Protein AF-A0A3A1VHZ2-F1 (afdb_monomer)

Sequence (98 aa):
MQKTMCLCGNEAQLHYKDEIGRIKESIVTIKNVPIFHCPDCEDGYMTGPNCLRFAEQVRKAVELGVNELEFQEDEGFDQIAFNKYLIKLQKHLLMICL

pLDDT: mean 79.63, std 19.13, range [30.7, 97.69]

Radius of gyration: 15.37 Å; Cα contacts (8 Å, |Δi|>4): 128; chains: 1; bounding box: 30×32×42 Å

Secondary structure (DSSP, 8-state):
-PPEEPTTSSEEEEEEEEEEEEETTEEEEEEEEEEEE-TTT--EE--HHHHHHHHHHHHHHHHHT-SEEE----S---HHHHHHHHHHHHHHHTTS--

InterPro domains:
  IPR022453 Zinc finger, MqsA-type [TIGR03831] (6-48)

Nearest PDB structures (foldseek):
  3ga8-assembly1_A  TM=5.477E-01  e=2.862E-02  Escherichia coli K-12
  3o9x-assembly1_A  TM=6.435E-01  e=1.342E-01  Escherichia coli K-12
  2kz8-assembly1_A  TM=5.103E-01  e=1.115E-01  Escherichia coli K-12

Organism: NCBI:txid393251

Solvent-accessible surface area (backbone atoms only — not comparable to full-atom values): 5944 Å² total; per-residue (Å²): 132,89,83,50,71,36,95,88,73,46,69,29,44,84,42,68,40,72,43,81,35,76,58,94,88,50,66,30,39,36,33,59,37,68,30,36,35,20,84,87,80,67,47,71,45,56,55,73,72,51,51,52,51,50,52,51,48,42,50,49,26,58,77,70,72,41,56,64,44,74,58,78,86,70,99,72,84,58,68,65,65,47,56,57,47,54,57,52,49,55,63,58,55,65,72,72,76,120

Structure (mmCIF, N/CA/C/O backbone):
data_AF-A0A3A1VHZ2-F1
#
_entry.id   AF-A0A3A1VHZ2-F1
#
loop_
_atom_site.group_PDB
_atom_site.id
_atom_site.type_symbol
_atom_site.label_atom_id
_atom_site.label_alt_id
_atom_site.label_comp_id
_atom_site.label_asym_id
_atom_site.label_entity_id
_atom_site.label_seq_id
_atom_site.pdbx_PDB_ins_code
_atom_site.Cartn_x
_atom_site.Cartn_y
_atom_site.Cartn_z
_atom_site.occupancy
_atom_site.B_iso_or_equiv
_atom_site.auth_seq_id
_atom_site.auth_comp_id
_atom_site.auth_asym_id
_atom_site.auth_atom_id
_atom_site.pdbx_PDB_model_num
ATOM 1 N N . MET A 1 1 ? 11.234 13.509 -16.196 1.00 44.53 1 MET A N 1
ATOM 2 C CA . MET A 1 1 ? 10.531 12.441 -15.453 1.00 44.53 1 MET A CA 1
ATOM 3 C C . MET A 1 1 ? 11.564 11.407 -15.050 1.00 44.53 1 MET A C 1
ATOM 5 O O . MET A 1 1 ? 12.318 10.971 -15.911 1.00 44.53 1 MET A O 1
ATOM 9 N N . GLN A 1 2 ? 11.676 11.102 -13.758 1.00 50.88 2 GLN A N 1
ATOM 10 C CA . GLN A 1 2 ? 12.604 10.085 -13.263 1.00 50.88 2 GLN A CA 1
ATOM 11 C C . GLN A 1 2 ? 12.025 8.714 -13.637 1.00 50.88 2 GLN A C 1
ATOM 13 O O . GLN A 1 2 ? 10.879 8.430 -13.300 1.00 50.88 2 GLN A O 1
ATOM 18 N N . LYS A 1 3 ? 12.763 7.924 -14.421 1.00 63.88 3 LYS A N 1
ATOM 19 C CA . LYS A 1 3 ? 12.335 6.585 -14.838 1.00 63.88 3 LYS A CA 1
ATOM 20 C C . LYS A 1 3 ? 12.613 5.610 -13.701 1.00 63.88 3 LYS A C 1
ATOM 22 O O . LYS A 1 3 ? 13.755 5.523 -13.249 1.00 63.88 3 LYS A O 1
ATOM 27 N N . THR A 1 4 ? 11.591 4.902 -13.236 1.00 79.81 4 THR A N 1
ATOM 28 C CA . THR A 1 4 ? 11.754 3.871 -12.208 1.00 79.81 4 THR A CA 1
ATOM 29 C C . THR A 1 4 ? 12.037 2.541 -12.901 1.00 79.81 4 THR A C 1
ATOM 31 O O . THR A 1 4 ? 11.291 2.123 -13.783 1.00 79.81 4 THR A O 1
ATOM 34 N N . MET A 1 5 ? 13.144 1.896 -12.544 1.00 84.75 5 MET A N 1
ATOM 35 C CA . MET A 1 5 ? 13.585 0.643 -13.164 1.00 84.75 5 MET A CA 1
ATOM 36 C C . MET A 1 5 ? 13.060 -0.551 -12.370 1.00 84.75 5 MET A C 1
ATOM 38 O O . MET A 1 5 ? 13.066 -0.527 -11.140 1.00 84.75 5 MET A O 1
ATOM 42 N N . CYS A 1 6 ? 12.619 -1.599 -13.057 1.00 86.38 6 CYS A N 1
ATOM 43 C CA . CYS A 1 6 ? 12.314 -2.882 -12.437 1.00 86.38 6 CYS A CA 1
ATOM 44 C C . CYS A 1 6 ? 13.598 -3.702 -12.211 1.00 86.38 6 CYS A C 1
ATOM 46 O O . CYS A 1 6 ? 14.620 -3.470 -12.860 1.00 86.38 6 CYS A O 1
ATOM 48 N N . LEU A 1 7 ? 13.544 -4.699 -11.322 1.00 84.94 7 LEU A N 1
ATOM 49 C CA . LEU A 1 7 ? 14.664 -5.610 -11.050 1.00 84.94 7 LEU A CA 1
ATOM 50 C C . LEU A 1 7 ? 15.084 -6.430 -12.279 1.00 84.94 7 LEU A C 1
ATOM 52 O O . LEU A 1 7 ? 16.244 -6.821 -12.381 1.00 84.94 7 LEU A O 1
ATOM 56 N N . CYS A 1 8 ? 14.173 -6.650 -13.230 1.00 86.69 8 CYS A N 1
ATOM 57 C CA . CYS A 1 8 ? 14.465 -7.312 -14.502 1.00 86.69 8 CYS A CA 1
ATOM 58 C C . CYS A 1 8 ? 15.269 -6.437 -15.487 1.00 86.69 8 CYS A C 1
ATOM 60 O O . CYS A 1 8 ? 15.662 -6.919 -16.544 1.00 86.69 8 CYS A O 1
ATOM 62 N N . GLY A 1 9 ? 15.526 -5.165 -15.153 1.00 87.31 9 GLY A N 1
ATOM 63 C CA . GLY A 1 9 ? 16.275 -4.227 -15.992 1.00 87.31 9 GLY A CA 1
ATOM 64 C C . GLY A 1 9 ? 15.428 -3.444 -16.998 1.00 87.31 9 GLY A C 1
ATOM 65 O O . GLY A 1 9 ? 15.976 -2.585 -17.684 1.00 87.31 9 GLY A O 1
ATOM 66 N N . ASN A 1 10 ? 14.115 -3.685 -17.056 1.00 90.62 10 ASN A N 1
ATOM 67 C CA . ASN A 1 10 ? 13.183 -2.934 -17.901 1.00 90.62 10 ASN A CA 1
ATOM 68 C C . ASN A 1 10 ? 12.514 -1.777 -17.145 1.00 90.62 10 ASN A C 1
ATOM 70 O O . ASN A 1 10 ? 12.569 -1.683 -15.914 1.00 90.62 10 ASN A O 1
ATOM 74 N N . GLU A 1 11 ? 11.879 -0.875 -17.894 1.00 90.81 11 GLU A N 1
ATOM 75 C CA . GLU A 1 11 ? 11.165 0.271 -17.329 1.00 90.81 11 GLU A CA 1
ATOM 76 C C . GLU A 1 11 ? 9.884 -0.182 -16.613 1.00 90.81 11 GLU A C 1
ATOM 78 O O . GLU A 1 11 ? 9.107 -0.985 -17.132 1.00 90.81 11 GLU A O 1
ATOM 83 N N . ALA A 1 12 ? 9.654 0.352 -15.413 1.00 91.00 12 ALA A N 1
ATOM 84 C CA . ALA A 1 12 ? 8.397 0.197 -14.698 1.00 91.00 12 ALA A CA 1
ATOM 85 C C . ALA A 1 12 ? 7.526 1.443 -14.901 1.00 91.00 12 ALA A C 1
ATOM 87 O O . ALA A 1 12 ? 8.002 2.580 -14.841 1.00 91.00 12 ALA A O 1
ATOM 88 N N . GLN A 1 13 ? 6.237 1.225 -15.123 1.00 91.62 13 GLN A N 1
ATOM 89 C CA . GLN A 1 13 ? 5.240 2.269 -15.320 1.00 91.62 13 GLN A CA 1
ATOM 90 C C . GLN A 1 13 ? 4.457 2.483 -14.030 1.00 91.62 13 GLN A C 1
ATOM 92 O O . GLN A 1 13 ? 4.185 1.537 -13.296 1.00 91.62 13 GLN A O 1
ATOM 97 N N . LEU A 1 14 ? 4.102 3.730 -13.733 1.00 91.94 14 LEU A N 1
ATOM 98 C CA . LEU A 1 14 ? 3.271 4.046 -12.577 1.00 91.94 14 LEU A CA 1
ATOM 99 C C . LEU A 1 14 ? 1.801 3.756 -12.897 1.00 91.94 14 LEU A C 1
ATOM 101 O O . LEU A 1 14 ? 1.256 4.287 -13.862 1.00 91.94 14 LEU A O 1
ATOM 105 N N . HIS A 1 15 ? 1.162 2.960 -12.050 1.00 93.00 15 HIS A N 1
ATOM 106 C CA . HIS A 1 15 ? -0.269 2.693 -12.051 1.00 93.00 15 HIS A CA 1
ATOM 107 C C . HIS A 1 15 ? -0.857 3.046 -10.690 1.00 93.00 15 HIS A C 1
ATOM 109 O O . HIS A 1 15 ? -0.192 2.917 -9.667 1.00 93.00 15 HIS A O 1
ATOM 115 N N . TYR A 1 16 ? -2.127 3.427 -10.683 1.00 94.06 16 TYR A N 1
ATOM 116 C CA . TYR A 1 16 ? -2.904 3.604 -9.464 1.00 94.06 16 TYR A CA 1
ATOM 117 C C . TYR A 1 16 ? -3.907 2.460 -9.377 1.00 94.06 16 TYR A C 1
ATOM 119 O O . TYR A 1 16 ? -4.637 2.207 -10.339 1.00 94.06 16 TYR A O 1
ATOM 127 N N . LYS A 1 17 ? -3.880 1.715 -8.271 1.00 94.12 17 LYS A N 1
ATOM 128 C CA . LYS A 1 17 ? -4.729 0.538 -8.058 1.00 94.12 17 LYS A CA 1
ATOM 129 C C . LYS A 1 17 ? -5.261 0.506 -6.633 1.00 94.12 17 LYS A C 1
ATOM 131 O O . LYS A 1 17 ? -4.626 1.022 -5.718 1.00 94.12 17 LYS A O 1
ATOM 136 N N . ASP A 1 18 ? -6.414 -0.120 -6.456 1.00 96.50 18 ASP A N 1
ATOM 137 C CA . ASP A 1 18 ? -6.957 -0.386 -5.130 1.00 96.50 18 ASP A CA 1
ATOM 138 C C . ASP A 1 18 ? -6.223 -1.585 -4.521 1.00 96.50 18 ASP A C 1
ATOM 140 O O . ASP A 1 18 ? -6.106 -2.634 -5.153 1.00 96.50 18 ASP A O 1
ATOM 144 N N . GLU A 1 19 ? -5.736 -1.430 -3.294 1.00 96.38 19 GLU A N 1
ATOM 145 C CA . G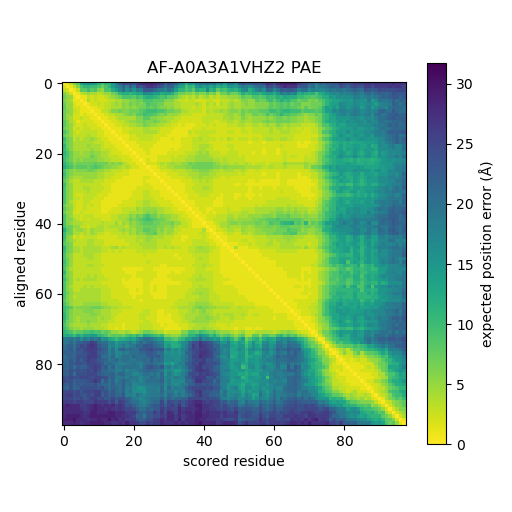LU A 1 19 ? -4.939 -2.435 -2.590 1.00 96.38 19 GLU A CA 1
ATOM 146 C C . GLU A 1 19 ? -5.553 -2.772 -1.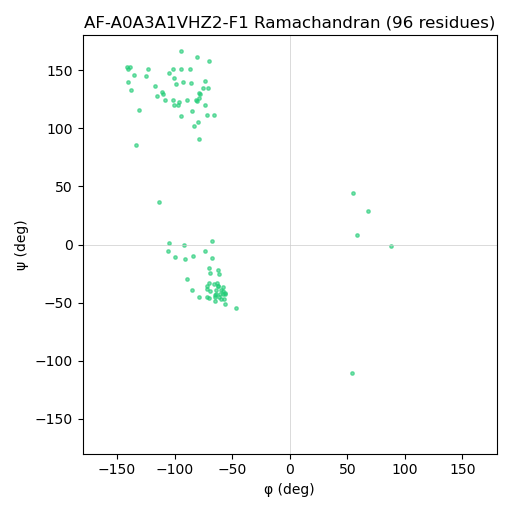233 1.00 96.38 19 GLU A C 1
ATOM 148 O O . GLU A 1 19 ? -6.108 -1.919 -0.535 1.00 96.38 19 GLU A O 1
ATOM 153 N N . ILE A 1 20 ? -5.435 -4.038 -0.834 1.00 96.44 20 ILE A N 1
ATOM 154 C CA . ILE A 1 20 ? -6.037 -4.544 0.400 1.00 96.44 20 ILE A CA 1
ATOM 155 C C . ILE A 1 20 ? -5.003 -4.536 1.522 1.00 96.44 20 ILE A C 1
ATOM 157 O O . ILE A 1 20 ? -3.961 -5.186 1.453 1.00 96.44 20 ILE A O 1
ATOM 161 N N . GLY A 1 21 ? -5.327 -3.835 2.601 1.00 94.00 21 GLY A N 1
ATOM 162 C CA . GLY A 1 21 ? -4.595 -3.869 3.855 1.00 94.00 21 GLY A CA 1
ATOM 163 C C . GLY A 1 21 ? -5.273 -4.746 4.896 1.00 94.00 21 GLY A C 1
ATOM 164 O O . GLY A 1 21 ? -6.497 -4.880 4.934 1.00 94.00 21 GLY A O 1
ATOM 165 N N . ARG A 1 22 ? -4.471 -5.317 5.797 1.00 92.62 22 ARG A N 1
ATOM 166 C CA . ARG A 1 22 ? -4.977 -6.129 6.904 1.00 92.62 22 ARG A CA 1
ATOM 167 C C . ARG A 1 22 ? -4.244 -5.833 8.204 1.00 92.62 22 ARG A C 1
ATOM 169 O O . ARG A 1 22 ? -3.017 -5.853 8.249 1.00 92.62 22 ARG A O 1
ATOM 176 N N . ILE A 1 23 ? -5.007 -5.655 9.282 1.00 91.06 23 ILE A N 1
ATOM 177 C CA . ILE A 1 23 ? -4.500 -5.650 10.660 1.00 91.06 23 ILE A CA 1
ATOM 178 C C . ILE A 1 23 ? -5.376 -6.588 11.486 1.00 91.06 23 ILE A C 1
ATOM 180 O O . ILE A 1 23 ? -6.560 -6.330 11.688 1.00 91.06 23 ILE A O 1
ATOM 184 N N . LYS A 1 24 ? -4.783 -7.675 11.995 1.00 90.19 24 LYS A N 1
ATOM 185 C CA . LYS A 1 24 ? -5.497 -8.751 12.708 1.00 90.19 24 LYS A CA 1
ATOM 186 C C . LYS A 1 24 ? -6.657 -9.308 11.864 1.00 90.19 24 LYS A C 1
ATOM 188 O O . LYS A 1 24 ? -6.404 -9.970 10.857 1.00 90.19 24 LYS A O 1
ATOM 193 N N . GLU A 1 25 ? -7.901 -9.056 12.258 1.00 92.62 25 GLU A N 1
ATOM 194 C CA . GLU A 1 25 ? -9.108 -9.511 11.552 1.00 92.62 25 GLU A CA 1
ATOM 195 C C . GLU A 1 25 ? -9.741 -8.422 10.680 1.00 92.62 25 GLU A C 1
ATOM 197 O O . GLU A 1 25 ? -10.606 -8.712 9.861 1.00 92.62 25 GLU A O 1
ATOM 202 N N . SER A 1 26 ? -9.291 -7.174 10.813 1.00 91.44 26 SER A N 1
ATOM 203 C CA . SER A 1 26 ? -9.810 -6.057 10.033 1.00 91.44 26 SER A CA 1
ATOM 204 C C . SER A 1 26 ? -9.160 -6.032 8.652 1.00 91.44 26 SER A C 1
ATOM 206 O O . SER A 1 26 ? -7.931 -5.991 8.538 1.00 91.44 26 SER A O 1
ATOM 208 N N . ILE A 1 27 ? -10.000 -6.051 7.618 1.00 95.69 27 ILE A N 1
ATOM 209 C CA . ILE A 1 27 ? -9.626 -5.932 6.208 1.00 95.69 27 ILE A CA 1
ATOM 210 C C . ILE A 1 27 ? -10.127 -4.578 5.719 1.00 95.69 27 ILE A C 1
ATOM 212 O O . ILE A 1 27 ? -11.287 -4.238 5.940 1.00 95.69 27 ILE A O 1
ATOM 216 N N . VAL A 1 28 ? -9.250 -3.813 5.077 1.00 95.12 28 VAL A N 1
ATOM 217 C CA . VAL A 1 28 ? -9.558 -2.477 4.559 1.00 95.12 28 VAL A CA 1
ATOM 218 C C . VAL A 1 28 ? -9.010 -2.332 3.147 1.00 95.12 28 VAL A C 1
ATOM 220 O O . VAL A 1 28 ? -7.949 -2.869 2.833 1.00 95.12 28 VAL A O 1
ATOM 223 N N . THR A 1 29 ? -9.713 -1.588 2.306 1.00 97.69 29 THR A N 1
ATOM 224 C CA . THR A 1 29 ? -9.285 -1.268 0.943 1.00 97.69 29 THR A CA 1
ATOM 225 C C . THR A 1 29 ? -8.734 0.149 0.918 1.00 97.69 29 THR A C 1
ATOM 227 O O . THR A 1 29 ? -9.428 1.092 1.299 1.00 97.69 29 THR A O 1
ATOM 230 N N . ILE A 1 30 ? -7.498 0.321 0.464 1.00 97.06 30 ILE A N 1
ATOM 231 C CA . ILE A 1 30 ? -6.939 1.642 0.179 1.00 97.06 30 ILE A CA 1
ATOM 232 C C . ILE A 1 30 ? -7.011 1.858 -1.326 1.00 97.06 30 ILE A C 1
ATOM 234 O O . ILE A 1 30 ? -6.466 1.066 -2.091 1.00 97.06 30 ILE A O 1
ATOM 238 N N . LYS A 1 31 ? -7.717 2.900 -1.750 1.00 96.69 31 LYS A N 1
ATOM 239 C CA . LYS A 1 31 ? -7.958 3.210 -3.157 1.00 96.69 31 LYS A CA 1
ATOM 240 C C . LYS A 1 31 ? -6.838 4.042 -3.747 1.00 96.69 31 LYS A C 1
ATOM 242 O O . LYS A 1 31 ? -6.224 4.831 -3.033 1.00 96.69 31 LYS A O 1
ATOM 247 N N . ASN A 1 32 ? -6.619 3.897 -5.052 1.00 95.69 32 ASN A N 1
ATOM 248 C CA . ASN A 1 32 ? -5.665 4.708 -5.816 1.00 95.69 32 ASN A CA 1
ATOM 249 C C . ASN A 1 32 ? -4.232 4.691 -5.251 1.00 95.69 32 ASN A C 1
ATOM 251 O O . ASN A 1 32 ? -3.558 5.715 -5.164 1.00 95.69 32 ASN A O 1
ATOM 255 N N . VAL A 1 33 ? -3.736 3.511 -4.883 1.00 94.62 33 VAL A N 1
ATOM 256 C CA . VAL A 1 33 ? -2.369 3.327 -4.394 1.00 94.62 33 VAL A CA 1
ATOM 257 C C . VAL A 1 33 ? -1.379 3.315 -5.566 1.00 94.62 33 VAL A C 1
ATOM 259 O O . VAL A 1 33 ? -1.588 2.570 -6.528 1.00 94.62 33 VAL A O 1
ATOM 262 N N . PRO A 1 34 ? -0.288 4.101 -5.509 1.00 93.62 34 PRO A N 1
ATOM 263 C CA . PRO A 1 34 ? 0.740 4.132 -6.547 1.00 93.62 34 PRO A CA 1
ATOM 264 C C . PRO A 1 34 ? 1.604 2.859 -6.549 1.00 93.62 34 PRO A C 1
ATOM 266 O O . PRO A 1 34 ? 2.430 2.643 -5.656 1.00 93.62 34 PRO A O 1
ATOM 269 N N . ILE A 1 35 ? 1.459 2.055 -7.603 1.00 93.00 35 ILE A N 1
ATOM 270 C CA . ILE A 1 35 ? 2.214 0.831 -7.891 1.00 93.00 35 ILE A CA 1
ATOM 271 C C . ILE A 1 35 ? 3.047 1.025 -9.159 1.00 93.00 35 ILE A C 1
ATOM 273 O O . ILE A 1 35 ? 2.517 1.349 -10.219 1.00 93.00 35 ILE A O 1
ATOM 277 N N . PHE A 1 36 ? 4.345 0.753 -9.087 1.00 91.69 36 PHE A N 1
ATOM 278 C CA . PHE A 1 36 ? 5.206 0.638 -10.258 1.00 91.69 36 PHE A CA 1
ATOM 279 C C . PHE A 1 36 ? 5.107 -0.777 -10.818 1.00 91.69 36 PHE A C 1
ATOM 281 O O . PHE A 1 36 ? 5.502 -1.730 -10.155 1.00 91.69 36 PHE A O 1
ATOM 288 N N . HIS A 1 37 ? 4.571 -0.915 -12.025 1.00 92.31 37 HIS A N 1
ATOM 289 C CA . HIS A 1 37 ? 4.374 -2.191 -12.700 1.00 92.31 37 HIS A CA 1
ATOM 290 C C . HIS A 1 37 ? 5.301 -2.320 -13.906 1.00 92.31 37 HIS A C 1
ATOM 292 O O . HIS A 1 37 ? 5.389 -1.413 -14.735 1.00 92.31 37 HIS A O 1
ATOM 298 N N . CYS A 1 38 ? 5.987 -3.451 -14.014 1.00 91.94 38 CYS A N 1
ATOM 299 C CA . CYS A 1 38 ? 6.780 -3.794 -15.182 1.00 91.94 38 CYS A CA 1
ATOM 300 C C . CYS A 1 38 ? 5.961 -4.700 -16.110 1.00 91.94 38 CYS A C 1
ATOM 302 O O . CYS A 1 38 ? 5.592 -5.791 -15.686 1.00 91.94 38 CYS A O 1
ATOM 304 N N . PRO A 1 39 ? 5.700 -4.303 -17.368 1.00 88.44 39 PRO A N 1
ATOM 305 C CA . PRO A 1 39 ? 4.920 -5.127 -18.291 1.00 88.44 39 PRO A CA 1
ATOM 306 C C . PRO A 1 39 ? 5.663 -6.393 -18.746 1.00 88.44 39 PRO A C 1
ATOM 308 O O . PRO A 1 39 ? 5.021 -7.331 -19.201 1.00 88.44 39 PRO A O 1
ATOM 311 N N . ASP A 1 40 ? 6.995 -6.435 -18.634 1.00 90.00 40 ASP A N 1
ATOM 312 C CA . ASP A 1 40 ? 7.800 -7.554 -19.141 1.00 90.00 40 ASP A CA 1
ATOM 313 C C . ASP A 1 40 ? 7.913 -8.724 -18.158 1.00 90.00 40 ASP A C 1
ATOM 315 O O . ASP A 1 40 ? 7.903 -9.879 -18.573 1.00 90.00 40 ASP A O 1
ATOM 319 N N . CYS A 1 41 ? 8.061 -8.441 -16.859 1.00 90.62 41 CYS A N 1
ATOM 320 C CA . CYS A 1 41 ? 8.083 -9.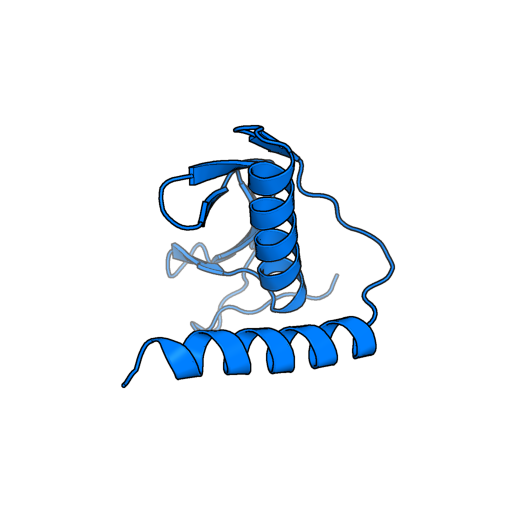477 -15.818 1.00 90.62 41 CYS A CA 1
ATOM 321 C C . CYS A 1 41 ? 6.782 -9.544 -15.014 1.00 90.62 41 CYS A C 1
ATOM 323 O O . CYS A 1 41 ? 6.686 -10.338 -14.087 1.00 90.62 41 CYS A O 1
ATOM 325 N N . GLU A 1 42 ? 5.809 -8.697 -15.357 1.00 89.00 42 GLU A N 1
ATOM 326 C CA . GLU A 1 42 ? 4.501 -8.560 -14.708 1.00 89.00 42 GLU A CA 1
ATOM 327 C C . GLU A 1 42 ? 4.555 -8.213 -13.204 1.00 89.00 42 GLU A C 1
ATOM 329 O O . GLU A 1 42 ? 3.521 -8.136 -12.538 1.00 89.00 42 GLU A O 1
ATOM 334 N N . ASP A 1 43 ? 5.739 -7.905 -12.667 1.00 87.06 43 ASP A N 1
ATOM 335 C CA . ASP A 1 43 ? 5.910 -7.531 -11.266 1.00 87.06 43 ASP A CA 1
ATOM 336 C C . ASP A 1 43 ? 5.382 -6.122 -10.987 1.00 87.06 43 ASP A C 1
ATOM 338 O O . ASP A 1 43 ? 5.563 -5.183 -11.769 1.00 87.06 43 ASP A O 1
ATOM 342 N N . GLY A 1 44 ? 4.746 -5.966 -9.827 1.00 87.88 44 GLY A N 1
ATOM 343 C CA . GLY A 1 44 ? 4.333 -4.686 -9.263 1.00 87.88 44 GLY A CA 1
ATOM 344 C C . GLY A 1 44 ? 5.046 -4.420 -7.941 1.00 87.88 44 GLY A C 1
ATOM 345 O O . GLY A 1 44 ? 5.144 -5.313 -7.102 1.00 87.88 44 GLY A O 1
ATOM 346 N N . TYR A 1 45 ? 5.522 -3.197 -7.723 1.00 88.50 45 TYR A N 1
ATOM 347 C CA . TYR A 1 45 ? 6.107 -2.795 -6.446 1.00 88.50 45 TYR A CA 1
ATOM 348 C C . TYR A 1 45 ? 5.721 -1.371 -6.050 1.00 88.50 45 TYR A C 1
ATOM 350 O O . TYR A 1 45 ? 5.507 -0.491 -6.881 1.00 88.50 45 TYR A O 1
ATOM 358 N N . MET A 1 46 ? 5.670 -1.127 -4.746 1.00 90.00 46 MET A N 1
ATOM 359 C CA . MET A 1 46 ? 5.597 0.214 -4.176 1.00 90.00 46 MET A CA 1
ATOM 360 C C . MET A 1 46 ? 7.008 0.698 -3.830 1.00 90.00 46 MET A C 1
ATOM 362 O O . MET A 1 46 ? 7.894 -0.090 -3.492 1.00 90.00 46 MET A O 1
ATOM 366 N N . THR A 1 47 ? 7.232 2.010 -3.876 1.00 87.25 47 THR A N 1
ATOM 367 C CA . THR A 1 47 ? 8.453 2.588 -3.300 1.00 87.25 47 THR A CA 1
ATOM 368 C C . THR A 1 47 ? 8.402 2.498 -1.779 1.00 87.25 47 THR A C 1
ATOM 370 O O . THR A 1 47 ? 7.323 2.442 -1.190 1.00 87.25 47 THR A O 1
ATOM 373 N N . GLY A 1 48 ? 9.568 2.555 -1.127 1.00 85.31 48 GLY A N 1
ATOM 374 C CA . GLY A 1 48 ? 9.657 2.587 0.337 1.00 85.31 48 GLY A CA 1
ATOM 375 C C . GLY A 1 48 ? 8.685 3.592 0.977 1.00 85.31 48 GLY A C 1
ATOM 376 O O . GLY A 1 48 ? 7.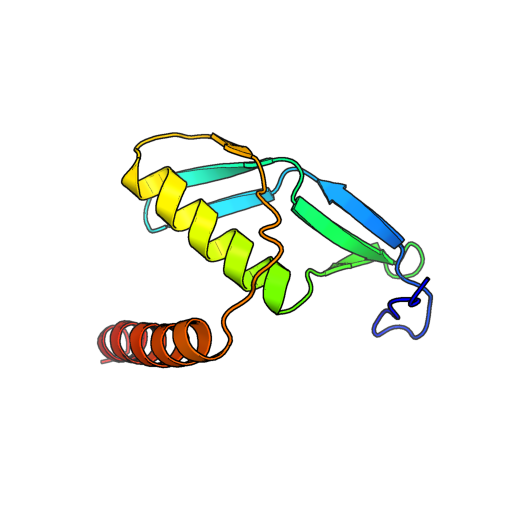861 3.170 1.781 1.00 85.31 48 GLY A O 1
ATOM 377 N N . PRO A 1 49 ? 8.696 4.884 0.590 1.00 87.44 49 PRO A N 1
ATOM 378 C CA . PRO A 1 49 ? 7.744 5.874 1.104 1.00 87.44 49 PRO A CA 1
ATOM 379 C C . PRO A 1 49 ? 6.268 5.493 0.903 1.00 87.44 49 PRO A C 1
ATOM 381 O O . PRO A 1 49 ? 5.472 5.630 1.833 1.00 87.44 49 PRO A O 1
ATOM 384 N N . ASN A 1 50 ? 5.906 4.955 -0.266 1.00 88.88 50 ASN A N 1
ATOM 385 C CA . ASN A 1 50 ? 4.526 4.565 -0.565 1.00 88.88 50 ASN A CA 1
ATOM 386 C C . ASN A 1 50 ? 4.075 3.352 0.262 1.00 88.88 50 ASN A C 1
ATOM 388 O O . ASN A 1 50 ? 2.964 3.375 0.786 1.00 88.88 50 ASN A O 1
ATOM 392 N N . CYS A 1 51 ? 4.940 2.348 0.470 1.00 89.38 51 CYS A N 1
ATOM 393 C CA . CYS A 1 51 ? 4.651 1.198 1.342 1.00 89.38 51 CYS A CA 1
ATOM 394 C C . CYS A 1 51 ? 4.273 1.636 2.761 1.00 89.38 51 CYS A C 1
ATOM 396 O O . CYS A 1 51 ? 3.371 1.091 3.394 1.00 89.38 51 CYS A O 1
ATOM 398 N N . LEU A 1 52 ? 5.004 2.615 3.284 1.00 88.94 52 LEU A N 1
ATOM 399 C CA . LEU A 1 52 ? 4.860 3.076 4.661 1.00 88.94 52 LEU A CA 1
ATOM 400 C C . LEU A 1 52 ? 3.571 3.852 4.841 1.00 88.94 52 LEU A C 1
ATOM 402 O O . LEU A 1 52 ? 2.814 3.606 5.775 1.00 88.94 52 LEU A O 1
ATOM 406 N N . ARG A 1 53 ? 3.298 4.740 3.894 1.00 89.06 53 ARG A N 1
ATOM 407 C CA . ARG A 1 53 ? 2.068 5.512 3.852 1.00 89.06 53 ARG A CA 1
ATOM 408 C C . ARG A 1 53 ? 0.845 4.627 3.648 1.00 89.06 53 ARG A C 1
ATOM 410 O O . ARG A 1 53 ? -0.163 4.830 4.318 1.00 89.06 53 ARG A O 1
ATOM 417 N N . PHE A 1 54 ? 0.951 3.601 2.806 1.00 92.75 54 PHE A N 1
ATOM 418 C CA . PHE A 1 54 ? -0.073 2.569 2.693 1.00 92.75 54 PHE A CA 1
ATOM 419 C C . PHE A 1 54 ? -0.334 1.918 4.059 1.00 92.75 54 PHE A C 1
ATOM 421 O O . PHE A 1 54 ? -1.467 1.923 4.531 1.00 92.75 54 PHE A O 1
ATOM 428 N N . ALA A 1 55 ? 0.708 1.460 4.760 1.00 92.62 55 ALA A N 1
ATOM 429 C CA . ALA A 1 55 ? 0.561 0.860 6.089 1.00 92.62 55 ALA A CA 1
ATOM 430 C C . ALA A 1 55 ? -0.061 1.820 7.127 1.00 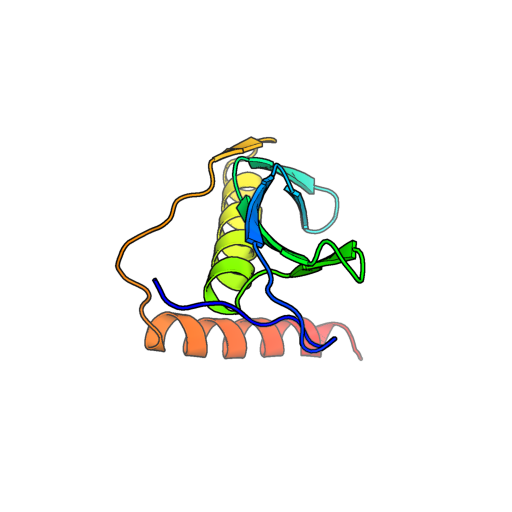92.62 55 ALA A C 1
ATOM 432 O O . ALA A 1 55 ? -0.890 1.407 7.944 1.00 92.62 55 ALA A O 1
ATOM 433 N N . GLU A 1 56 ? 0.299 3.105 7.097 1.00 92.31 56 GLU A N 1
ATOM 434 C CA . GLU A 1 56 ? -0.296 4.129 7.961 1.00 92.31 56 GLU A CA 1
ATOM 435 C C . GLU A 1 56 ? -1.783 4.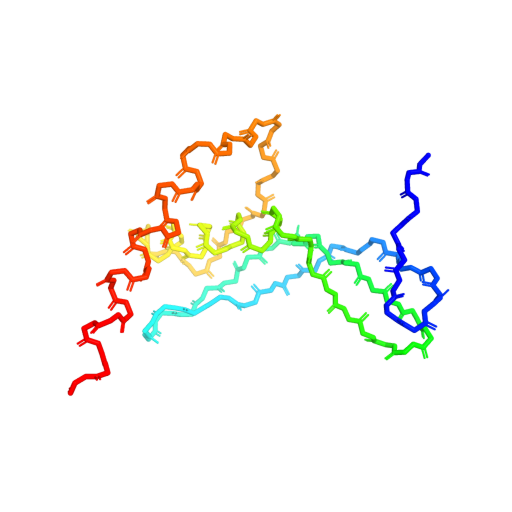335 7.683 1.00 92.31 56 GLU A C 1
ATOM 437 O O . GLU A 1 56 ? -2.572 4.427 8.624 1.00 92.31 56 GLU A O 1
ATOM 442 N N . GLN A 1 57 ? -2.181 4.366 6.414 1.00 92.31 57 GLN A N 1
ATOM 443 C CA . GLN A 1 57 ? -3.578 4.528 6.036 1.00 92.31 57 GLN A CA 1
ATOM 444 C C . GLN A 1 57 ? -4.410 3.284 6.327 1.00 92.31 57 GLN A C 1
ATOM 446 O O . GLN A 1 57 ? -5.535 3.416 6.798 1.00 92.31 57 GLN A O 1
ATOM 451 N N . VAL A 1 58 ? -3.847 2.086 6.162 1.00 93.50 58 VAL A N 1
ATOM 452 C CA . VAL A 1 58 ? -4.474 0.836 6.614 1.00 93.50 58 VAL A CA 1
ATOM 453 C C . VAL A 1 58 ? -4.755 0.903 8.112 1.00 93.50 58 VAL A C 1
ATOM 455 O O . VAL A 1 58 ? -5.869 0.634 8.556 1.00 93.50 58 VAL A O 1
ATOM 458 N N . ARG A 1 59 ? -3.771 1.336 8.907 1.00 91.81 59 ARG A N 1
ATOM 459 C CA . ARG A 1 59 ? -3.957 1.532 10.347 1.00 91.81 59 ARG A CA 1
ATOM 460 C C . ARG A 1 59 ? -5.022 2.580 10.656 1.00 91.81 59 ARG A C 1
ATOM 462 O O . ARG A 1 59 ? -5.880 2.325 11.493 1.00 91.81 59 ARG A O 1
ATOM 469 N N . LYS A 1 60 ? -4.996 3.720 9.965 1.00 90.56 60 LYS A N 1
ATOM 470 C CA . LYS A 1 60 ? -5.985 4.794 10.119 1.00 90.56 60 LYS A CA 1
ATOM 471 C C . LYS A 1 60 ? -7.400 4.314 9.783 1.00 90.56 60 LYS A C 1
ATOM 473 O O . LYS A 1 60 ? -8.319 4.622 10.530 1.00 90.56 60 LYS A O 1
ATOM 478 N N . ALA A 1 61 ? -7.578 3.535 8.715 1.00 90.94 61 ALA A N 1
ATOM 479 C CA . ALA A 1 61 ? -8.871 2.962 8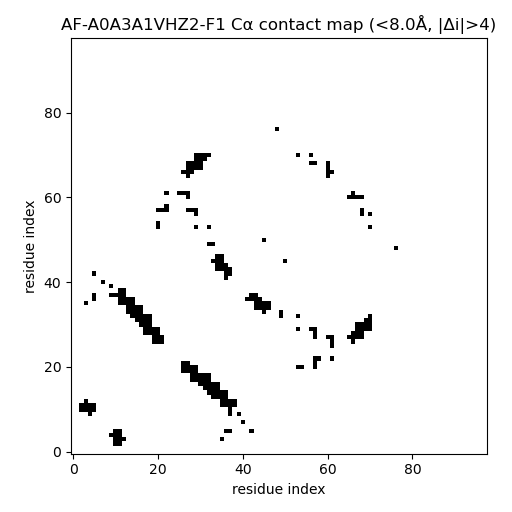.338 1.00 90.94 61 ALA A CA 1
ATOM 480 C C . ALA A 1 61 ? -9.429 2.071 9.455 1.00 90.94 61 ALA A C 1
ATOM 482 O O . ALA A 1 61 ? -10.574 2.235 9.872 1.00 90.94 61 ALA A O 1
ATOM 483 N N . VAL A 1 62 ? -8.581 1.196 10.002 1.00 91.75 62 VAL A N 1
ATOM 484 C CA . VAL A 1 62 ? -8.943 0.310 11.116 1.00 91.75 62 VAL A CA 1
ATOM 485 C C . VAL A 1 62 ? -9.254 1.101 12.391 1.00 91.75 62 VAL A C 1
ATOM 487 O O . VAL A 1 62 ? -10.250 0.814 13.049 1.00 91.75 62 VAL A O 1
ATOM 490 N N . GLU A 1 63 ? -8.452 2.114 12.733 1.00 90.56 63 GLU A N 1
ATOM 491 C CA . GLU A 1 63 ? -8.681 2.988 13.897 1.00 90.56 63 GLU A CA 1
ATOM 492 C C . GLU A 1 63 ? -9.991 3.793 13.774 1.00 90.56 63 GLU A C 1
ATOM 494 O O . GLU A 1 63 ? -10.662 4.026 14.778 1.00 90.56 63 GLU A O 1
ATOM 499 N N . LEU A 1 64 ? -10.380 4.182 12.555 1.00 91.25 64 LEU A N 1
ATOM 500 C CA . LEU A 1 64 ? -11.634 4.886 12.262 1.00 91.25 64 LEU A CA 1
ATOM 501 C C . LEU A 1 64 ? -12.846 3.953 12.098 1.00 91.25 64 LEU A C 1
ATOM 503 O O . LEU A 1 64 ? -13.972 4.440 12.020 1.00 91.25 64 LEU A O 1
ATOM 507 N N . GLY A 1 65 ? -12.638 2.634 12.030 1.00 92.12 65 GLY A N 1
ATOM 508 C CA . GLY A 1 65 ? -13.704 1.659 11.785 1.00 92.12 65 GLY A CA 1
ATOM 509 C C . GLY A 1 65 ? -14.309 1.740 10.379 1.00 92.12 65 GLY A C 1
ATOM 510 O O . GLY A 1 65 ? -15.485 1.426 10.204 1.00 92.12 65 GLY A O 1
ATOM 511 N N . VAL A 1 66 ? -13.530 2.180 9.386 1.00 93.56 66 VAL A N 1
ATOM 512 C CA . VAL A 1 66 ? -13.955 2.254 7.981 1.00 93.56 66 VAL A CA 1
ATOM 513 C C . VAL A 1 66 ? -13.321 1.134 7.163 1.00 93.56 66 VAL A C 1
ATOM 515 O O . VAL A 1 66 ? -12.191 0.725 7.416 1.00 93.56 66 VAL A O 1
ATOM 518 N N . ASN A 1 67 ? -14.045 0.663 6.148 1.00 93.38 67 ASN A N 1
ATOM 519 C CA . ASN A 1 67 ? -13.581 -0.421 5.279 1.00 93.38 67 ASN A CA 1
ATOM 520 C C . ASN A 1 67 ? -12.827 0.087 4.043 1.00 93.38 67 ASN A C 1
ATOM 522 O O . ASN A 1 67 ? -12.191 -0.707 3.359 1.00 93.38 67 ASN A O 1
ATOM 526 N N . GLU A 1 68 ? -12.896 1.388 3.748 1.00 95.44 68 GLU A N 1
ATOM 527 C CA . GLU A 1 68 ? -12.270 1.996 2.574 1.00 95.44 68 GLU A CA 1
ATOM 528 C C . GLU A 1 68 ? -11.659 3.362 2.917 1.00 95.44 68 GLU A C 1
ATOM 530 O O . GLU A 1 68 ? -12.266 4.144 3.654 1.00 95.44 68 GLU A O 1
ATOM 535 N N . LEU A 1 69 ? -10.479 3.662 2.367 1.00 93.19 69 LEU A N 1
ATOM 536 C CA . LEU A 1 69 ? -9.851 4.989 2.394 1.00 93.19 69 LEU A CA 1
ATOM 537 C C . LEU A 1 69 ? -9.165 5.298 1.060 1.00 93.19 69 LEU A C 1
ATOM 539 O O . LEU A 1 69 ? -8.725 4.396 0.361 1.00 93.19 69 LEU A O 1
ATOM 543 N N . GLU A 1 70 ? -9.052 6.579 0.726 1.00 93.94 70 GLU A N 1
ATOM 544 C CA . GLU A 1 70 ? -8.323 7.065 -0.451 1.00 93.94 70 GLU A CA 1
ATOM 545 C C . GLU A 1 70 ? -6.833 7.251 -0.129 1.00 93.94 70 GLU A C 1
ATOM 547 O O . GLU A 1 70 ? -6.506 7.796 0.932 1.00 93.94 70 GLU A O 1
ATOM 552 N N . PHE A 1 71 ? -5.938 6.870 -1.048 1.00 92.69 71 PHE A N 1
ATOM 553 C CA . PHE A 1 71 ? -4.508 7.103 -0.883 1.00 92.69 71 PHE A CA 1
ATOM 554 C C . PHE A 1 71 ? -4.160 8.596 -0.903 1.00 92.69 71 PHE A C 1
ATOM 556 O O . PHE A 1 71 ? -4.247 9.266 -1.926 1.00 92.69 71 PHE A O 1
ATOM 563 N N . GLN A 1 72 ? -3.730 9.126 0.244 1.00 87.56 72 GLN A N 1
ATOM 564 C CA . GLN A 1 72 ? -3.296 10.518 0.383 1.00 87.56 72 GLN A CA 1
ATOM 565 C C . GLN A 1 72 ? -1.780 10.655 0.215 1.00 87.56 72 GLN A C 1
ATOM 567 O O . GLN A 1 72 ? -1.026 10.242 1.094 1.00 87.56 72 GLN A O 1
ATOM 572 N N . GLU A 1 73 ? -1.330 11.267 -0.882 1.00 70.75 73 GLU A N 1
ATOM 573 C CA . GLU A 1 73 ? 0.058 11.705 -1.068 1.00 70.75 73 GLU A CA 1
ATOM 574 C C . GLU A 1 73 ? 0.301 13.026 -0.302 1.00 70.75 73 GLU A C 1
ATOM 576 O O . GLU A 1 73 ? 0.079 14.096 -0.852 1.00 70.75 73 GLU A O 1
ATOM 581 N N . ASP A 1 74 ? 0.745 13.013 0.966 1.00 62.59 74 ASP A N 1
ATOM 582 C CA . ASP A 1 74 ? 1.222 14.279 1.570 1.00 62.59 74 ASP A CA 1
ATOM 583 C C . ASP A 1 74 ? 2.611 14.654 1.032 1.00 62.59 74 ASP A C 1
ATOM 585 O O . ASP A 1 74 ? 3.538 13.836 1.047 1.00 62.59 74 ASP A O 1
ATOM 589 N N . GLU A 1 75 ? 2.776 15.927 0.675 1.00 54.44 75 GLU A N 1
ATOM 590 C CA . GLU A 1 75 ? 4.002 16.552 0.152 1.00 54.44 75 GLU A CA 1
ATOM 591 C C . GLU A 1 75 ? 5.163 16.654 1.173 1.00 54.44 75 GLU A C 1
ATOM 593 O O . GLU A 1 75 ? 6.222 17.199 0.865 1.00 54.44 75 GLU A O 1
ATOM 598 N N . GLY A 1 76 ? 5.005 16.129 2.394 1.00 52.69 76 GLY A N 1
ATOM 599 C CA . GLY A 1 76 ? 5.985 16.245 3.479 1.00 52.69 76 GLY A CA 1
ATOM 600 C C . GLY A 1 76 ? 6.243 14.922 4.191 1.00 52.69 76 GLY A C 1
ATOM 601 O O . GLY A 1 76 ? 5.636 14.636 5.219 1.00 52.69 76 GLY A O 1
ATOM 602 N N . PHE A 1 77 ? 7.156 14.107 3.661 1.00 52.84 77 PHE A N 1
ATOM 603 C CA . PHE A 1 77 ? 7.655 12.923 4.364 1.00 52.84 77 PHE A CA 1
ATOM 604 C C . PHE A 1 77 ? 8.716 13.333 5.400 1.00 52.84 77 PHE A C 1
ATOM 606 O O . PHE A 1 77 ? 9.849 13.653 5.041 1.00 52.84 77 PHE A O 1
ATOM 613 N N . ASP A 1 78 ? 8.365 13.316 6.691 1.00 54.44 78 ASP A N 1
ATOM 614 C CA . ASP A 1 78 ? 9.328 13.497 7.785 1.00 54.44 78 ASP A CA 1
ATOM 615 C C . ASP A 1 78 ? 10.030 12.167 8.111 1.00 54.44 78 ASP A C 1
ATOM 617 O O . ASP A 1 78 ? 9.516 11.281 8.803 1.00 54.44 78 ASP A O 1
ATOM 621 N N . GLN A 1 79 ? 11.262 12.049 7.621 1.00 51.44 79 GLN A N 1
ATOM 622 C CA . GLN A 1 79 ? 12.118 10.876 7.779 1.00 51.44 79 GLN A CA 1
ATOM 623 C C . GLN A 1 79 ? 12.472 10.568 9.251 1.00 51.44 79 GLN A C 1
ATOM 625 O O . GLN A 1 79 ? 12.785 9.424 9.593 1.00 51.44 79 GLN A O 1
ATOM 630 N N . ILE A 1 80 ? 12.390 11.556 10.149 1.00 58.09 80 ILE A N 1
ATOM 631 C CA . ILE A 1 80 ? 12.671 11.405 11.584 1.00 58.09 80 ILE A CA 1
ATOM 632 C C . ILE A 1 80 ? 11.481 10.756 12.293 1.00 58.09 80 ILE A C 1
ATOM 634 O O . ILE A 1 80 ? 11.665 9.812 13.073 1.00 58.09 80 ILE A O 1
ATOM 638 N N . ALA A 1 81 ? 10.261 11.213 11.998 1.00 57.94 81 ALA A N 1
ATOM 639 C CA . ALA A 1 81 ? 9.038 10.567 12.475 1.00 57.94 81 ALA A CA 1
ATOM 640 C C . ALA A 1 81 ? 8.986 9.099 12.017 1.00 57.94 81 ALA A C 1
ATOM 642 O O . ALA A 1 81 ? 8.677 8.201 12.808 1.00 57.94 81 ALA A O 1
ATOM 643 N N . PHE A 1 82 ? 9.415 8.855 10.777 1.00 56.31 82 PHE A N 1
ATOM 644 C CA . PHE A 1 82 ? 9.482 7.531 10.180 1.00 56.31 82 PHE A CA 1
ATOM 645 C C . PHE A 1 82 ? 10.486 6.581 10.865 1.00 56.31 82 PHE A C 1
ATOM 647 O O . PHE A 1 82 ? 10.129 5.465 11.254 1.00 56.31 82 PHE A O 1
ATOM 654 N N . ASN A 1 83 ? 11.726 7.015 11.105 1.00 56.69 83 ASN A N 1
ATOM 655 C CA . ASN A 1 83 ? 12.715 6.175 11.793 1.00 56.69 83 ASN A CA 1
ATOM 656 C C . ASN A 1 83 ? 12.279 5.826 13.225 1.00 56.69 83 ASN A C 1
ATOM 658 O O . ASN A 1 83 ? 12.483 4.706 13.701 1.00 56.69 83 ASN A O 1
ATOM 662 N N . LYS A 1 84 ? 11.606 6.757 13.908 1.00 61.97 84 LYS A N 1
ATOM 663 C CA . LYS A 1 84 ? 11.036 6.516 15.239 1.00 61.97 84 LYS A CA 1
ATOM 664 C C . LYS A 1 84 ? 9.902 5.481 15.201 1.00 61.97 84 LYS A C 1
ATOM 666 O O . LYS A 1 84 ? 9.758 4.701 16.145 1.00 61.97 84 LYS A O 1
ATOM 671 N N . TYR A 1 85 ? 9.129 5.447 14.115 1.00 59.41 85 TYR A N 1
ATOM 672 C CA . TYR A 1 85 ? 8.068 4.469 13.883 1.00 59.41 85 TYR A CA 1
ATOM 673 C C . TYR A 1 85 ? 8.611 3.055 13.617 1.00 59.41 85 TYR A C 1
ATOM 675 O O . TYR A 1 85 ? 8.162 2.115 14.276 1.00 59.41 85 TYR A O 1
ATOM 683 N N . LEU A 1 86 ? 9.630 2.894 12.761 1.00 55.84 86 LEU A N 1
ATOM 684 C CA . LEU A 1 86 ? 10.270 1.588 12.518 1.00 55.84 86 LEU A CA 1
ATOM 685 C C . LEU A 1 86 ? 10.829 0.960 13.803 1.0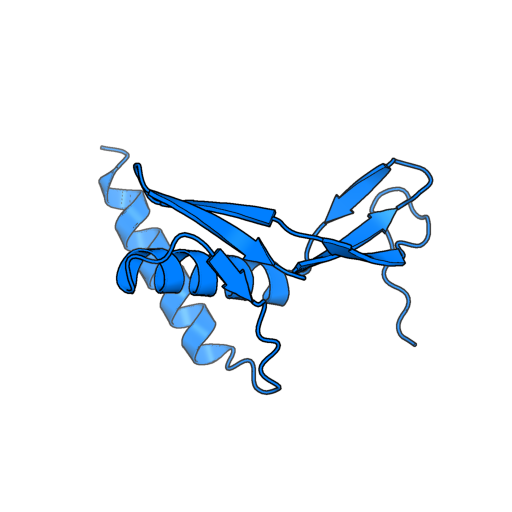0 55.84 86 LEU A C 1
ATOM 687 O O . LEU A 1 86 ? 10.620 -0.226 14.066 1.00 55.84 86 LEU A O 1
ATOM 691 N N . ILE A 1 87 ? 11.473 1.769 14.649 1.00 62.38 87 ILE A N 1
ATOM 692 C CA . ILE A 1 87 ? 11.987 1.324 15.953 1.00 62.38 87 ILE A CA 1
ATOM 693 C C . ILE A 1 87 ? 10.839 0.865 16.869 1.00 62.38 87 ILE A C 1
ATOM 695 O O . ILE A 1 87 ? 10.988 -0.085 17.640 1.00 62.38 87 ILE A O 1
ATOM 699 N N . LYS A 1 88 ? 9.671 1.517 16.795 1.00 58.91 88 LYS A N 1
ATOM 700 C CA . LYS A 1 88 ? 8.489 1.144 17.584 1.00 58.91 88 LYS A CA 1
ATOM 701 C C . LYS A 1 88 ? 7.853 -0.159 17.083 1.00 58.91 88 LYS A C 1
ATOM 703 O O . LYS A 1 88 ? 7.460 -0.981 17.908 1.00 58.91 88 LYS A O 1
ATOM 708 N N . LEU A 1 89 ? 7.809 -0.379 15.767 1.00 54.75 89 LEU A N 1
ATOM 709 C CA . LEU A 1 89 ? 7.336 -1.629 15.157 1.00 54.75 89 LEU A CA 1
ATOM 710 C C . LEU A 1 89 ? 8.233 -2.824 15.501 1.00 54.75 89 LEU A C 1
ATOM 712 O O . LE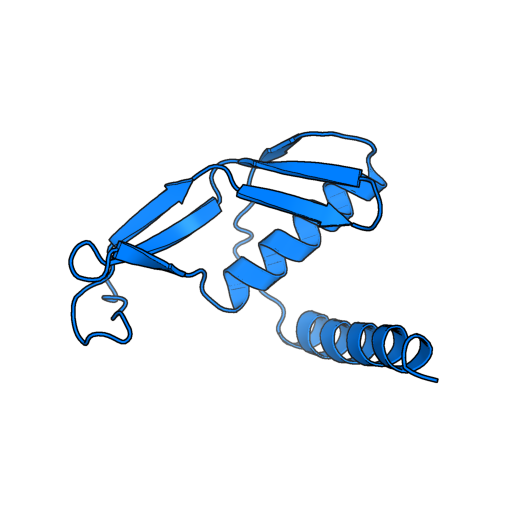U A 1 89 ? 7.719 -3.862 15.915 1.00 54.75 89 LEU A O 1
ATOM 716 N N . GLN A 1 90 ? 9.561 -2.676 15.417 1.00 55.12 90 GLN A N 1
ATOM 717 C CA . GLN A 1 90 ? 10.500 -3.737 15.812 1.00 55.12 90 GLN A CA 1
ATOM 718 C C . GLN A 1 90 ? 10.311 -4.159 17.277 1.00 55.12 90 GLN A C 1
ATOM 720 O O . GLN A 1 90 ? 10.364 -5.347 17.590 1.00 55.12 90 GLN A O 1
ATOM 725 N N . LYS A 1 91 ? 10.006 -3.211 18.173 1.00 51.91 91 LYS A N 1
ATOM 726 C CA . LYS A 1 91 ? 9.716 -3.505 19.587 1.00 51.91 91 LYS A CA 1
ATOM 727 C C . LYS A 1 91 ? 8.397 -4.249 19.819 1.00 51.91 91 LYS A C 1
ATOM 729 O O . LYS A 1 91 ? 8.265 -4.902 20.847 1.00 51.91 91 LYS A O 1
ATOM 734 N N . HIS A 1 92 ? 7.422 -4.155 18.916 1.00 45.16 92 HIS A N 1
ATOM 735 C CA . HIS A 1 92 ? 6.176 -4.926 19.015 1.00 45.16 92 HIS A CA 1
ATOM 736 C C . HIS A 1 92 ? 6.261 -6.296 18.331 1.00 45.16 92 HIS A C 1
ATOM 738 O O . HIS A 1 92 ? 5.650 -7.238 18.826 1.00 45.16 92 HIS A O 1
ATOM 744 N N . LEU A 1 93 ? 7.069 -6.450 17.277 1.00 36.44 93 LEU A N 1
ATOM 745 C CA . LEU A 1 93 ? 7.346 -7.763 16.681 1.00 36.44 93 LEU A CA 1
ATOM 746 C C . LEU A 1 93 ? 8.219 -8.660 17.578 1.00 36.44 93 LEU A C 1
ATOM 748 O O . LEU A 1 93 ? 8.004 -9.867 17.617 1.00 36.44 93 LEU A O 1
ATOM 752 N N . LEU A 1 94 ? 9.143 -8.091 18.362 1.00 32.16 94 LEU A N 1
ATOM 753 C CA . LEU A 1 94 ? 9.988 -8.853 19.297 1.00 32.16 94 LEU A CA 1
ATOM 754 C C . LEU A 1 94 ? 9.233 -9.480 20.488 1.00 32.16 94 LEU A C 1
ATOM 756 O O . LEU A 1 94 ? 9.805 -10.325 21.166 1.00 32.16 94 LEU A O 1
ATOM 760 N N . MET A 1 95 ? 7.966 -9.125 20.736 1.00 35.56 95 MET A N 1
ATOM 761 C CA . MET A 1 95 ? 7.137 -9.786 21.762 1.00 35.56 95 MET A CA 1
ATOM 762 C C . MET A 1 95 ? 6.298 -10.959 21.229 1.00 35.56 95 MET A C 1
ATOM 764 O O . MET A 1 95 ? 5.565 -11.567 22.001 1.00 35.56 95 MET A O 1
ATOM 768 N N . ILE A 1 96 ? 6.381 -11.275 19.932 1.00 38.81 96 ILE A N 1
ATOM 769 C CA . ILE A 1 96 ? 5.619 -12.373 19.304 1.00 38.81 96 ILE A CA 1
ATOM 770 C C . ILE A 1 96 ? 6.526 -13.585 18.990 1.00 38.81 96 ILE A C 1
ATOM 772 O O . ILE A 1 96 ? 6.032 -14.645 18.623 1.00 38.81 96 ILE A O 1
ATOM 776 N N . CYS A 1 97 ? 7.844 -13.468 19.197 1.00 30.70 97 CYS A N 1
ATOM 777 C CA . CYS A 1 97 ? 8.821 -14.542 18.958 1.00 30.70 97 CYS A CA 1
ATOM 778 C C . CYS A 1 97 ? 9.504 -15.069 20.239 1.00 30.70 97 CYS A C 1
ATOM 780 O O . CYS A 1 97 ? 10.691 -15.395 20.198 1.00 30.70 97 CYS A O 1
ATOM 782 N N . LEU A 1 98 ? 8.780 -15.150 21.362 1.00 33.69 98 LEU A N 1
ATOM 783 C CA . LEU A 1 98 ? 9.180 -15.945 22.534 1.00 33.69 98 LEU A CA 1
ATOM 784 C C . LEU A 1 98 ? 8.157 -17.049 22.791 1.00 33.69 98 LEU A C 1
ATOM 786 O O . LEU A 1 98 ? 6.951 -16.720 22.798 1.00 33.69 98 LEU A O 1
#

Mean predicted aligned error: 9.54 Å

Foldseek 3Di:
DDFDADPVRHTWDWDFAWDWDDDDHQIAIEGGQIWTADPPVRDIDDDPVSVVQVNVVSVVCVVVVHRYHYRDDDPDDDVVVVVVVVVVVVVVVVVVPD